Protein AF-A0A7Y5VKE3-F1 (afdb_monomer_lite)

Radius of gyration: 21.81 Å; chains: 1; bounding box: 45×20×77 Å

pLDDT: mean 91.84, std 8.8, range [43.31, 98.31]

Sequence (155 aa):
MPHWQPHRTASRRLGAWESTAAHQRAILLGAAGAVSAVVARRPDLLVIVTPLVVAAVWGHLTRPRVEVTGTARLGDTTLREGSVTGLHVRTTPALPDLHGVVTVARVPWVERKPSSGIAELDDGSATIGLRSTRWGRRRIGTVSIALVSSWGAFR

Secondary structure (DSSP, 8-state):
--------EEEEE-----B-HHHHHHHHHHHHHHHHHHHTT-HHHHHHHHHHHHHHHHHHHT------EEEEEES-SS--TT-EEEEEEEEES--TTEEEEEEE---TTEEEESTT-EEEEBTTEEEEEEEESSSS------EEEEEEETTS-B-

Structure (mmCIF, N/CA/C/O backbone):
data_AF-A0A7Y5VKE3-F1
#
_entry.id   AF-A0A7Y5VKE3-F1
#
loop_
_atom_site.group_PDB
_atom_site.id
_atom_site.type_symbol
_atom_site.label_atom_id
_atom_site.label_alt_id
_atom_site.label_comp_id
_atom_site.label_asym_id
_atom_site.label_entity_id
_atom_site.label_seq_id
_atom_site.pdbx_PDB_ins_code
_atom_site.Cartn_x
_atom_site.Cartn_y
_atom_site.Cartn_z
_atom_site.occupancy
_atom_site.B_iso_or_equiv
_atom_site.auth_seq_id
_atom_site.auth_comp_id
_atom_site.auth_asym_id
_atom_site.auth_atom_id
_atom_site.pdbx_PDB_model_num
ATOM 1 N N . MET A 1 1 ? -5.670 5.089 44.173 1.00 43.31 1 MET A N 1
ATOM 2 C CA . MET A 1 1 ? -5.881 3.694 43.727 1.00 43.31 1 MET A CA 1
ATOM 3 C C . MET A 1 1 ? -5.525 3.603 42.248 1.00 43.31 1 MET A C 1
ATOM 5 O O . MET A 1 1 ? -6.098 4.376 41.486 1.00 43.31 1 MET A O 1
ATOM 9 N N . PRO A 1 2 ? -4.573 2.755 41.826 1.00 46.44 2 PRO A N 1
ATOM 10 C CA . PRO A 1 2 ? -4.268 2.562 40.409 1.00 46.44 2 PRO A CA 1
ATOM 11 C C . PRO A 1 2 ? -5.469 1.892 39.732 1.00 46.44 2 PRO A C 1
ATOM 13 O O . PRO A 1 2 ? -5.921 0.837 40.172 1.00 46.44 2 PRO A O 1
ATOM 16 N N . HIS A 1 3 ? -6.025 2.520 38.701 1.00 55.47 3 HIS A N 1
ATOM 17 C CA . HIS A 1 3 ? -7.101 1.938 37.908 1.00 55.47 3 HIS A CA 1
ATOM 18 C C . HIS A 1 3 ? -6.508 0.809 37.058 1.00 55.47 3 HIS A C 1
ATOM 20 O O . HIS A 1 3 ? -5.699 1.038 36.165 1.00 55.47 3 HIS A O 1
ATOM 26 N N . TRP A 1 4 ? -6.879 -0.434 37.349 1.00 56.00 4 TRP A N 1
ATOM 27 C CA . TRP A 1 4 ? -6.536 -1.565 36.495 1.00 56.00 4 TRP A CA 1
ATOM 28 C C . TRP A 1 4 ? -7.368 -1.474 35.210 1.00 56.00 4 TRP A C 1
ATOM 30 O O . TRP A 1 4 ? -8.526 -1.888 35.185 1.00 56.00 4 TRP A O 1
ATOM 40 N N . GLN A 1 5 ? -6.807 -0.887 34.151 1.00 60.19 5 GLN A N 1
ATOM 41 C CA . GLN A 1 5 ? -7.404 -0.907 32.818 1.00 60.19 5 GLN A CA 1
ATOM 42 C C . GLN A 1 5 ? -6.813 -2.081 32.031 1.00 60.19 5 GLN A C 1
ATOM 44 O O . GLN A 1 5 ? -5.641 -2.040 31.650 1.00 60.19 5 GLN A O 1
ATOM 49 N N . PRO A 1 6 ? -7.582 -3.155 31.780 1.00 61.41 6 PRO A N 1
ATOM 50 C CA . PRO A 1 6 ? -7.100 -4.242 30.951 1.00 61.41 6 PRO A CA 1
ATOM 51 C C . PRO A 1 6 ? -6.969 -3.730 29.517 1.00 61.41 6 PRO A C 1
ATOM 53 O O . PRO A 1 6 ? -7.954 -3.618 28.792 1.00 61.41 6 PRO A O 1
ATOM 56 N N . HIS A 1 7 ? -5.752 -3.412 29.098 1.00 70.94 7 HIS A N 1
ATOM 57 C CA . HIS A 1 7 ? -5.449 -3.131 27.703 1.00 70.94 7 HIS A CA 1
ATOM 58 C C . HIS A 1 7 ? -5.276 -4.449 26.959 1.00 70.94 7 HIS A C 1
ATOM 60 O O . HIS A 1 7 ? -4.551 -5.340 27.405 1.00 70.94 7 HIS A O 1
ATOM 66 N N . ARG A 1 8 ? -5.947 -4.593 25.814 1.00 85.81 8 ARG A N 1
ATOM 67 C CA . ARG A 1 8 ? -5.694 -5.729 24.926 1.00 85.81 8 ARG A CA 1
ATOM 68 C C . ARG A 1 8 ? -4.635 -5.339 23.916 1.00 85.81 8 ARG A C 1
ATOM 70 O O . ARG A 1 8 ? -4.881 -4.490 23.062 1.00 85.81 8 ARG A O 1
ATOM 77 N N . THR A 1 9 ? -3.496 -6.008 24.005 1.00 90.12 9 THR A N 1
ATOM 78 C CA . THR A 1 9 ? -2.398 -5.878 23.051 1.00 90.12 9 THR A CA 1
ATOM 79 C C . THR A 1 9 ? -2.273 -7.169 22.254 1.00 90.12 9 THR A C 1
ATOM 81 O O . THR A 1 9 ? -2.347 -8.260 22.816 1.00 90.12 9 THR A O 1
ATOM 84 N N . ALA A 1 10 ? -2.078 -7.045 20.949 1.00 91.75 10 ALA A N 1
ATOM 85 C CA . ALA A 1 10 ? -1.697 -8.131 20.063 1.00 91.75 10 ALA A CA 1
ATOM 86 C C . ALA A 1 10 ? -0.437 -7.713 19.304 1.00 91.75 10 ALA A C 1
ATOM 88 O O . ALA A 1 10 ? -0.379 -6.609 18.768 1.00 91.75 10 ALA A O 1
ATOM 89 N N . SER A 1 11 ? 0.568 -8.580 19.255 1.00 94.31 11 SER A N 1
ATOM 90 C CA . SER A 1 11 ? 1.792 -8.362 18.487 1.00 94.31 11 SER A CA 1
ATOM 91 C C . SER A 1 11 ? 1.993 -9.498 17.494 1.00 94.31 11 SER A C 1
ATOM 93 O O . SER A 1 11 ? 1.650 -10.650 17.764 1.00 94.31 11 SER A O 1
ATOM 95 N N . ARG A 1 12 ? 2.520 -9.174 16.313 1.00 94.25 12 ARG A N 1
ATOM 96 C CA . ARG A 1 12 ? 2.830 -10.158 15.278 1.00 94.25 12 ARG A CA 1
ATOM 97 C C . ARG A 1 12 ? 4.010 -9.690 14.440 1.00 94.25 12 ARG A C 1
ATOM 99 O O . ARG A 1 12 ? 4.055 -8.530 14.037 1.00 94.25 12 ARG A O 1
ATOM 106 N N . ARG A 1 13 ? 4.934 -10.603 14.135 1.00 94.56 13 ARG A N 1
ATOM 107 C CA . ARG A 1 13 ? 5.921 -10.366 13.077 1.00 94.56 13 ARG A CA 1
ATOM 108 C C . ARG A 1 13 ? 5.194 -10.236 11.742 1.00 94.56 13 ARG A C 1
ATOM 110 O O . ARG A 1 13 ? 4.322 -11.051 11.430 1.00 94.56 13 ARG A O 1
ATOM 117 N N . LEU A 1 14 ? 5.514 -9.187 11.003 1.00 91.25 14 LEU A N 1
ATOM 118 C CA . LEU A 1 14 ? 5.071 -9.021 9.629 1.00 91.25 14 LEU A CA 1
ATOM 119 C C . LEU A 1 14 ? 5.85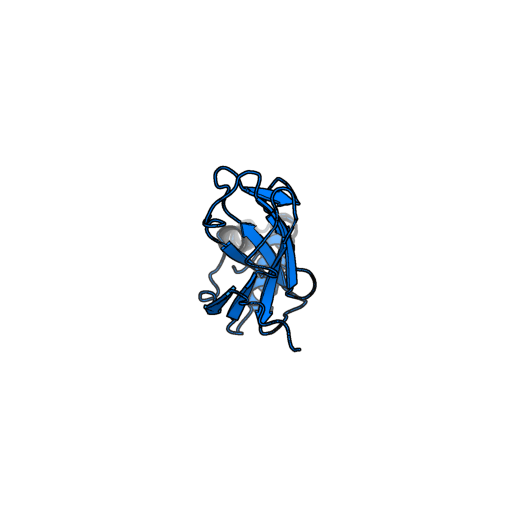7 -10.000 8.745 1.00 91.25 14 LEU A C 1
ATOM 121 O O . LEU A 1 14 ? 6.905 -10.507 9.149 1.00 91.25 14 LEU A O 1
ATOM 125 N N . GLY A 1 15 ? 5.283 -10.350 7.595 1.00 91.00 15 GLY A N 1
ATOM 126 C CA . GLY A 1 15 ? 5.867 -11.331 6.680 1.00 91.00 15 GLY A CA 1
ATOM 127 C C . GLY A 1 15 ? 7.210 -10.887 6.096 1.00 91.00 15 GLY A C 1
ATOM 128 O O . GLY A 1 15 ? 7.702 -9.791 6.363 1.00 91.00 15 GLY A O 1
ATOM 129 N N . ALA A 1 16 ? 7.801 -11.760 5.283 1.00 92.19 16 ALA A N 1
ATOM 130 C CA . ALA A 1 16 ? 8.987 -11.409 4.515 1.00 92.19 16 ALA A CA 1
ATOM 131 C C . ALA A 1 16 ? 8.640 -10.412 3.399 1.00 92.19 16 ALA A C 1
ATOM 133 O O . ALA A 1 16 ? 7.536 -10.432 2.864 1.00 92.19 16 ALA A O 1
ATOM 134 N N . TRP A 1 17 ? 9.618 -9.587 3.025 1.00 94.62 17 TRP A N 1
ATOM 135 C CA . TRP A 1 17 ? 9.489 -8.624 1.935 1.00 94.62 17 TRP A CA 1
ATOM 136 C C . TRP A 1 17 ? 9.422 -9.314 0.573 1.00 94.62 17 TRP A C 1
ATOM 138 O O . TRP A 1 17 ? 10.418 -9.893 0.112 1.00 94.62 17 TRP A O 1
ATOM 148 N N . GLU A 1 18 ? 8.283 -9.174 -0.097 1.00 95.31 18 GLU A N 1
ATOM 149 C CA . GLU A 1 18 ? 8.012 -9.748 -1.413 1.00 95.31 18 GLU A CA 1
ATOM 150 C C . GLU A 1 18 ? 8.002 -8.672 -2.500 1.00 95.31 18 GLU A C 1
ATOM 152 O O . GLU A 1 18 ? 7.501 -7.564 -2.308 1.00 95.31 18 GLU A O 1
ATOM 157 N N . SER A 1 19 ? 8.548 -8.994 -3.677 1.00 96.31 19 SER A N 1
ATOM 158 C CA . SER A 1 19 ? 8.513 -8.086 -4.828 1.00 96.31 19 SER A CA 1
ATOM 159 C C . SER A 1 19 ? 7.079 -7.868 -5.303 1.00 96.31 19 SER A C 1
ATOM 161 O O . SER A 1 19 ? 6.331 -8.832 -5.487 1.00 96.31 19 SER A O 1
ATOM 163 N N . THR A 1 20 ? 6.710 -6.627 -5.597 1.00 96.44 20 THR A N 1
ATOM 164 C CA . THR A 1 20 ? 5.391 -6.331 -6.156 1.00 96.44 20 THR A CA 1
ATOM 165 C C . THR A 1 20 ? 5.326 -6.659 -7.650 1.00 96.44 20 THR A C 1
ATOM 167 O O . THR A 1 20 ? 6.322 -6.616 -8.376 1.00 96.44 20 THR A O 1
ATOM 170 N N . ALA A 1 21 ? 4.116 -6.908 -8.156 1.00 96.88 21 ALA A N 1
ATOM 171 C CA . ALA A 1 21 ? 3.890 -7.070 -9.594 1.00 96.88 21 ALA A CA 1
ATOM 172 C C . ALA A 1 21 ? 4.241 -5.798 -10.394 1.00 96.88 21 ALA A C 1
ATOM 174 O O . ALA A 1 21 ? 4.540 -5.866 -11.584 1.00 96.88 21 ALA A O 1
ATOM 175 N N . ALA A 1 22 ? 4.192 -4.613 -9.773 1.00 95.50 22 ALA A N 1
ATOM 176 C CA . ALA A 1 22 ? 4.647 -3.373 -10.402 1.00 95.50 22 ALA A CA 1
ATOM 177 C C . ALA A 1 22 ? 6.168 -3.384 -10.614 1.00 95.50 22 ALA A C 1
ATOM 179 O O . ALA A 1 22 ? 6.623 -3.091 -11.717 1.00 95.50 22 ALA A O 1
ATOM 180 N N . HIS A 1 23 ? 6.935 -3.817 -9.610 1.00 97.06 23 HIS A N 1
ATOM 181 C CA . HIS A 1 23 ? 8.387 -3.951 -9.714 1.00 97.06 23 HIS A CA 1
ATOM 182 C C . HIS A 1 23 ? 8.802 -4.968 -10.778 1.00 97.06 23 HIS A C 1
ATOM 184 O O . HIS A 1 23 ? 9.652 -4.682 -11.617 1.00 97.06 23 HIS A O 1
ATOM 190 N N . GLN A 1 24 ? 8.147 -6.132 -10.800 1.00 97.81 24 GLN A N 1
ATOM 191 C CA . GLN A 1 24 ? 8.406 -7.163 -11.807 1.00 97.81 24 GLN A CA 1
ATOM 192 C C . GLN A 1 24 ? 8.126 -6.653 -13.225 1.00 97.81 24 GLN A C 1
ATOM 194 O O . GLN A 1 24 ? 8.941 -6.854 -14.123 1.00 97.81 24 GLN A O 1
ATOM 199 N N . ARG A 1 25 ? 7.017 -5.930 -13.431 1.00 97.88 25 ARG A N 1
ATOM 200 C CA . ARG A 1 25 ? 6.716 -5.295 -14.723 1.00 97.88 25 ARG A CA 1
ATOM 201 C C . ARG A 1 25 ? 7.752 -4.241 -15.102 1.00 97.88 25 ARG A C 1
ATOM 203 O O . ARG A 1 25 ? 8.155 -4.212 -16.258 1.00 97.88 25 ARG A O 1
ATOM 210 N N . ALA A 1 26 ? 8.209 -3.418 -14.157 1.00 97.19 26 ALA A N 1
ATOM 211 C CA . ALA A 1 26 ? 9.253 -2.427 -14.413 1.00 97.19 26 ALA A CA 1
ATOM 212 C C . ALA A 1 26 ? 10.568 -3.084 -14.860 1.00 97.19 26 ALA A C 1
ATOM 214 O O . ALA A 1 26 ? 11.167 -2.636 -15.833 1.00 97.19 26 ALA A O 1
ATOM 215 N N . ILE A 1 27 ? 10.970 -4.188 -14.219 1.00 97.94 27 ILE A N 1
ATOM 216 C CA . ILE A 1 27 ? 12.153 -4.967 -14.611 1.00 97.94 27 ILE A CA 1
ATOM 217 C C . ILE A 1 27 ? 11.982 -5.544 -16.020 1.00 97.94 27 ILE A C 1
ATOM 219 O O . ILE A 1 27 ? 12.844 -5.343 -16.873 1.00 97.94 27 ILE A O 1
ATOM 223 N N . LEU A 1 28 ? 10.874 -6.246 -16.277 1.00 98.31 28 LEU A N 1
ATOM 224 C CA . LEU A 1 28 ? 10.653 -6.938 -17.550 1.00 98.31 28 LEU A CA 1
ATOM 225 C C . LEU A 1 28 ? 10.540 -5.963 -18.724 1.00 98.31 28 LEU A C 1
ATOM 227 O O . LEU A 1 28 ? 11.212 -6.143 -19.737 1.00 98.31 28 LEU A O 1
ATOM 231 N N . LEU A 1 29 ? 9.727 -4.913 -18.583 1.00 98.06 29 LEU A N 1
ATOM 232 C CA . LEU A 1 29 ? 9.559 -3.890 -19.617 1.00 98.06 29 LEU A CA 1
ATOM 233 C C . LEU A 1 29 ? 10.835 -3.057 -19.792 1.00 98.06 29 LEU A C 1
ATOM 235 O O . LEU A 1 29 ? 11.203 -2.742 -20.921 1.00 98.06 29 LEU A O 1
ATOM 239 N N . GLY A 1 30 ? 11.535 -2.763 -18.691 1.00 97.25 30 GLY A N 1
ATOM 240 C CA . GLY A 1 30 ? 12.844 -2.115 -18.684 1.00 97.25 30 GLY A CA 1
ATOM 241 C C . GLY A 1 30 ? 13.876 -2.881 -19.513 1.00 97.25 30 GLY A C 1
ATOM 242 O O . GLY A 1 30 ? 14.476 -2.343 -20.442 1.00 97.25 30 GLY A O 1
ATOM 243 N N . ALA A 1 31 ? 14.047 -4.168 -19.211 1.00 97.75 31 ALA A N 1
ATOM 244 C CA . ALA A 1 31 ? 15.000 -5.032 -19.896 1.00 97.75 31 ALA A CA 1
ATOM 245 C C . ALA A 1 31 ? 14.623 -5.256 -21.369 1.00 97.75 31 ALA A C 1
ATOM 247 O O . ALA A 1 31 ? 15.456 -5.063 -22.254 1.00 97.75 31 ALA A O 1
ATOM 248 N N . ALA A 1 32 ? 13.363 -5.608 -21.649 1.00 98.12 32 ALA A N 1
ATOM 249 C CA . ALA A 1 32 ? 12.894 -5.852 -23.012 1.00 98.12 32 ALA A CA 1
ATOM 250 C C . ALA A 1 32 ? 13.006 -4.598 -23.891 1.00 98.12 32 ALA A C 1
ATOM 252 O O . ALA A 1 32 ? 13.439 -4.676 -25.044 1.00 98.12 32 ALA A O 1
ATOM 253 N N . GLY A 1 33 ? 12.663 -3.432 -23.340 1.00 97.44 33 GLY A N 1
ATOM 254 C CA . GLY A 1 33 ? 12.777 -2.156 -24.032 1.00 97.44 33 GLY A CA 1
ATOM 255 C C . GLY A 1 33 ? 14.229 -1.769 -24.325 1.00 97.44 33 GLY A C 1
ATOM 256 O O . GLY A 1 33 ? 14.532 -1.369 -25.447 1.00 97.44 33 GLY A O 1
ATOM 257 N N . ALA A 1 34 ? 15.144 -1.968 -23.370 1.00 96.81 34 ALA A N 1
ATOM 258 C CA . ALA A 1 34 ? 16.571 -1.717 -23.576 1.00 96.81 34 ALA A CA 1
ATOM 259 C C . ALA A 1 34 ? 17.173 -2.629 -24.660 1.00 96.81 34 ALA A C 1
ATOM 261 O O . ALA A 1 34 ? 17.871 -2.148 -25.553 1.00 96.81 34 ALA A O 1
ATOM 262 N N . VAL A 1 35 ? 16.853 -3.929 -24.640 1.00 98.06 35 VAL A N 1
ATOM 263 C CA . VAL A 1 35 ? 17.278 -4.876 -25.689 1.00 98.06 35 VAL A CA 1
ATOM 264 C C . VAL A 1 35 ? 16.736 -4.448 -27.054 1.00 98.06 35 VAL A C 1
ATOM 266 O O . VAL A 1 35 ? 17.486 -4.396 -28.029 1.00 98.06 35 VAL A O 1
ATOM 269 N N . SER A 1 36 ? 15.456 -4.073 -27.120 1.00 97.19 36 SER A N 1
ATOM 270 C CA . SER A 1 36 ? 14.818 -3.612 -28.358 1.00 97.19 36 SER A CA 1
ATOM 271 C C . SER A 1 36 ? 15.478 -2.344 -28.910 1.00 97.19 36 SER A C 1
ATOM 273 O O . SER A 1 36 ? 15.698 -2.253 -30.116 1.00 97.19 36 SER A O 1
ATOM 275 N N . ALA A 1 37 ? 15.855 -1.396 -28.045 1.00 96.62 37 ALA A N 1
ATOM 276 C CA . ALA A 1 37 ? 16.563 -0.175 -28.431 1.00 96.62 37 ALA A CA 1
ATOM 277 C C . ALA A 1 37 ? 17.917 -0.472 -29.096 1.00 96.62 37 ALA A C 1
ATOM 279 O O . ALA A 1 37 ? 18.242 0.110 -30.132 1.00 96.62 37 ALA A O 1
ATOM 280 N N . VAL A 1 38 ? 18.683 -1.416 -28.539 1.00 97.19 38 VAL A N 1
ATOM 281 C CA . VAL A 1 38 ? 19.988 -1.827 -29.081 1.00 97.19 38 VAL A CA 1
ATOM 282 C C . VAL A 1 38 ? 19.826 -2.553 -30.418 1.00 97.19 38 VAL A C 1
ATOM 284 O O . VAL A 1 38 ? 20.485 -2.191 -31.392 1.00 97.19 38 VAL A O 1
ATOM 287 N N . VAL A 1 39 ? 18.921 -3.537 -30.494 1.00 98.06 39 VAL A N 1
ATOM 288 C CA . VAL A 1 39 ? 18.691 -4.335 -31.714 1.00 98.06 39 VAL A CA 1
ATOM 289 C C . VAL A 1 39 ? 18.170 -3.465 -32.858 1.00 98.06 39 VAL A C 1
ATOM 291 O O . VAL A 1 39 ? 18.663 -3.563 -33.980 1.00 98.06 39 VAL A O 1
ATOM 294 N N . ALA A 1 40 ? 17.219 -2.573 -32.577 1.00 97.12 40 ALA A N 1
ATOM 295 C CA . ALA A 1 40 ? 16.660 -1.658 -33.569 1.00 97.12 40 ALA A CA 1
ATOM 296 C C . ALA A 1 40 ? 17.565 -0.447 -33.866 1.00 97.12 40 ALA A C 1
ATOM 298 O O . ALA A 1 40 ? 17.230 0.346 -34.744 1.00 97.12 40 ALA A O 1
ATOM 299 N N . ARG A 1 41 ? 18.685 -0.284 -33.139 1.00 95.12 41 ARG A N 1
ATOM 300 C CA . ARG A 1 41 ? 19.577 0.892 -33.189 1.00 95.12 41 ARG A CA 1
ATOM 301 C C . ARG A 1 41 ? 18.816 2.210 -33.003 1.00 95.12 41 ARG A C 1
ATOM 303 O O . ARG A 1 41 ? 19.092 3.207 -33.667 1.00 95.12 41 ARG A O 1
ATOM 310 N N . ARG A 1 42 ? 17.837 2.188 -32.099 1.00 96.69 42 ARG A N 1
ATOM 311 C CA . ARG A 1 42 ? 16.916 3.285 -31.802 1.00 96.69 42 ARG A CA 1
ATOM 312 C C . ARG A 1 42 ? 17.195 3.855 -30.411 1.00 96.69 42 ARG A C 1
ATOM 314 O O . ARG A 1 42 ? 16.647 3.348 -29.430 1.00 96.69 42 ARG A O 1
ATOM 321 N N . PRO A 1 43 ? 18.064 4.878 -30.289 1.00 94.12 43 PRO A N 1
ATOM 322 C CA . PRO A 1 43 ? 18.380 5.479 -28.992 1.00 94.12 43 PRO A CA 1
ATOM 323 C C . PRO A 1 43 ? 17.167 6.173 -28.351 1.00 94.12 43 PRO A C 1
ATOM 325 O O . PRO A 1 43 ? 17.095 6.275 -27.130 1.00 94.12 43 PRO A O 1
ATOM 328 N N . ASP A 1 44 ? 16.182 6.581 -29.151 1.00 95.19 44 ASP A N 1
ATOM 329 C CA . ASP A 1 44 ? 14.889 7.108 -28.707 1.00 95.19 44 ASP A CA 1
ATOM 330 C C . ASP A 1 44 ? 14.131 6.120 -27.805 1.00 95.19 44 ASP A C 1
ATOM 332 O O . ASP A 1 44 ? 13.605 6.513 -26.763 1.00 95.19 44 ASP A O 1
ATOM 336 N N . LEU A 1 45 ? 14.150 4.821 -28.131 1.00 95.00 45 LEU A N 1
ATOM 337 C CA . LEU A 1 45 ? 13.526 3.787 -27.297 1.00 95.00 45 LEU A CA 1
ATOM 338 C C . LEU A 1 45 ? 14.200 3.665 -25.926 1.00 95.00 45 LEU A C 1
ATOM 340 O O . LEU A 1 45 ? 13.531 3.395 -24.928 1.00 95.00 45 LEU A O 1
ATOM 344 N N . LEU A 1 46 ? 15.512 3.893 -25.855 1.00 95.50 46 LEU A N 1
ATOM 345 C CA . LEU A 1 46 ? 16.248 3.835 -24.597 1.00 95.50 46 LEU A CA 1
ATOM 346 C C . LEU A 1 46 ? 15.814 4.966 -23.659 1.00 95.50 46 LEU A C 1
ATOM 348 O O . LEU A 1 46 ? 15.571 4.714 -22.479 1.00 95.50 46 LEU A O 1
ATOM 352 N N . VAL A 1 47 ? 15.621 6.180 -24.185 1.00 96.94 47 VAL A N 1
ATOM 353 C CA . VAL A 1 47 ? 15.102 7.326 -23.414 1.00 96.94 47 VAL A CA 1
ATOM 354 C C . VAL A 1 47 ? 13.712 7.022 -22.848 1.00 96.94 47 VAL A C 1
ATOM 356 O O . VAL A 1 47 ? 13.465 7.264 -21.668 1.00 96.94 47 VAL A O 1
ATOM 359 N N . ILE A 1 48 ? 12.830 6.415 -23.650 1.00 96.81 48 ILE A N 1
ATOM 360 C CA . ILE A 1 48 ? 11.467 6.040 -23.232 1.00 96.81 48 ILE A CA 1
ATOM 361 C C . ILE A 1 48 ? 11.483 5.026 -22.078 1.00 96.81 48 ILE A C 1
ATOM 363 O O . ILE A 1 48 ? 10.668 5.106 -21.161 1.00 96.81 48 ILE A O 1
ATOM 367 N N . VAL A 1 49 ? 12.406 4.066 -22.111 1.00 97.44 49 VAL A N 1
ATOM 368 C CA . VAL A 1 49 ? 12.443 2.942 -21.161 1.00 97.44 49 VAL A CA 1
ATOM 369 C C . VAL A 1 49 ? 13.255 3.270 -19.899 1.00 97.44 49 VAL A C 1
ATOM 371 O O . VAL A 1 49 ? 13.049 2.661 -18.847 1.00 97.44 49 VAL A O 1
ATOM 374 N N . THR A 1 50 ? 14.121 4.283 -19.967 1.00 97.38 50 THR A N 1
ATOM 375 C CA . THR A 1 50 ? 14.955 4.778 -18.860 1.00 97.38 50 THR A CA 1
ATOM 376 C C . THR A 1 50 ? 14.222 4.899 -17.513 1.00 97.38 50 THR A C 1
ATOM 378 O O . THR A 1 50 ? 14.729 4.337 -16.542 1.00 97.38 50 THR A O 1
ATOM 381 N N . PRO A 1 51 ? 13.044 5.548 -17.381 1.00 97.00 51 PRO A N 1
ATOM 382 C CA . PRO A 1 51 ? 12.376 5.679 -16.082 1.00 97.00 51 PRO A CA 1
ATOM 383 C C . PRO A 1 51 ? 12.013 4.330 -15.441 1.00 97.00 51 PRO A C 1
ATOM 385 O O . PRO A 1 51 ? 12.094 4.195 -14.221 1.00 97.00 51 PRO A O 1
ATOM 388 N N . LEU A 1 52 ? 11.671 3.311 -16.240 1.00 96.88 52 LEU A N 1
ATOM 389 C CA . LEU A 1 52 ? 11.394 1.963 -15.731 1.00 96.88 52 LEU A CA 1
ATOM 390 C C . LEU A 1 52 ? 12.666 1.293 -15.215 1.00 96.88 52 LEU A C 1
ATOM 392 O O . LEU A 1 52 ? 12.640 0.667 -14.158 1.00 96.88 52 LEU A O 1
ATOM 396 N N . VAL A 1 53 ? 13.780 1.462 -15.933 1.00 96.75 53 VAL A N 1
ATOM 397 C CA . VAL A 1 53 ? 15.093 0.953 -15.514 1.00 96.75 53 VAL A CA 1
ATOM 398 C C . VAL A 1 53 ? 15.533 1.628 -14.219 1.00 96.75 53 VAL A C 1
ATOM 400 O O . VAL A 1 53 ? 15.933 0.939 -13.287 1.00 96.75 53 VAL A O 1
ATOM 403 N N . VAL A 1 54 ? 15.397 2.953 -14.120 1.00 97.44 54 VAL A N 1
ATOM 404 C CA . VAL A 1 54 ? 15.722 3.707 -12.901 1.00 97.44 54 VAL A CA 1
ATOM 405 C C . VAL A 1 54 ? 14.868 3.229 -11.727 1.00 97.44 54 VAL A C 1
ATOM 407 O O . VAL A 1 54 ? 15.419 2.894 -10.682 1.00 97.44 54 VAL A O 1
ATOM 410 N N . ALA A 1 55 ? 13.547 3.112 -11.898 1.00 95.69 55 ALA A N 1
ATOM 411 C CA . ALA A 1 55 ? 12.654 2.625 -10.845 1.00 95.69 55 ALA A CA 1
ATOM 412 C C . ALA A 1 55 ? 12.967 1.175 -10.427 1.00 95.69 55 ALA A C 1
ATOM 414 O O . ALA A 1 55 ? 12.928 0.847 -9.240 1.00 95.69 55 ALA A O 1
ATOM 415 N N . ALA A 1 56 ? 13.305 0.303 -11.381 1.00 96.00 56 ALA A N 1
ATOM 416 C CA . ALA A 1 56 ? 13.692 -1.079 -11.112 1.00 96.00 56 ALA A CA 1
ATOM 417 C C . ALA A 1 56 ? 15.020 -1.163 -10.342 1.00 96.00 56 ALA A C 1
ATOM 419 O O . ALA A 1 56 ? 15.100 -1.843 -9.321 1.00 96.00 56 ALA A O 1
ATOM 420 N N . VAL A 1 57 ? 16.050 -0.446 -10.793 1.00 96.88 57 VAL A N 1
ATOM 421 C CA . VAL A 1 57 ? 17.366 -0.431 -10.141 1.00 96.88 57 VAL A CA 1
ATOM 422 C C . VAL A 1 57 ? 17.254 0.173 -8.748 1.00 96.88 57 VAL A C 1
ATOM 424 O O . VAL A 1 57 ? 17.662 -0.454 -7.772 1.00 96.88 57 VAL A O 1
ATOM 427 N N . TRP A 1 58 ? 16.654 1.356 -8.634 1.00 96.44 58 TRP A N 1
ATOM 428 C CA . TRP A 1 58 ? 16.573 2.055 -7.360 1.00 96.44 58 TRP A CA 1
ATOM 429 C C . TRP A 1 58 ? 15.694 1.307 -6.360 1.00 96.44 58 TRP A C 1
ATOM 431 O O . TRP A 1 58 ? 16.117 1.083 -5.229 1.00 96.44 58 TRP A O 1
ATOM 441 N N . GLY A 1 59 ? 14.535 0.804 -6.798 1.00 94.62 59 GLY A N 1
ATOM 442 C CA . GLY A 1 59 ? 13.661 -0.013 -5.961 1.00 94.62 59 GLY A CA 1
ATOM 443 C C . GLY A 1 59 ? 14.354 -1.266 -5.420 1.00 94.62 59 GLY A C 1
ATOM 444 O O . GLY A 1 59 ? 14.119 -1.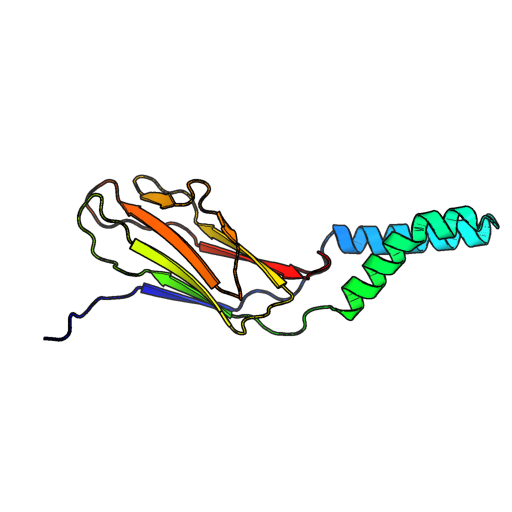638 -4.271 1.00 94.62 59 GLY A O 1
ATOM 445 N N . HIS A 1 60 ? 15.237 -1.888 -6.210 1.00 95.38 60 HIS A N 1
ATOM 446 C CA . HIS A 1 60 ? 16.029 -3.040 -5.778 1.00 95.38 60 HIS A CA 1
ATOM 447 C C . HIS A 1 60 ? 17.146 -2.658 -4.794 1.00 95.38 60 HIS A C 1
ATOM 449 O O . HIS A 1 60 ? 17.341 -3.340 -3.785 1.00 95.38 60 HIS A O 1
ATOM 455 N N . LEU A 1 61 ? 17.865 -1.561 -5.057 1.00 95.25 61 LEU A N 1
ATOM 456 C CA . LEU A 1 61 ? 18.925 -1.063 -4.176 1.00 95.25 61 LEU A CA 1
ATOM 457 C C . LEU A 1 61 ? 18.373 -0.686 -2.796 1.00 95.25 61 LEU A C 1
ATOM 459 O O . LEU A 1 61 ? 18.951 -1.070 -1.778 1.00 95.25 61 LEU A O 1
ATOM 463 N N . THR A 1 62 ? 17.210 -0.032 -2.755 1.00 92.88 62 THR A N 1
ATOM 464 C CA . THR A 1 62 ? 16.525 0.364 -1.517 1.00 92.88 62 THR A CA 1
ATOM 465 C C . THR A 1 62 ? 15.622 -0.736 -0.949 1.00 92.88 62 THR A C 1
ATOM 467 O O . THR A 1 62 ? 14.678 -0.441 -0.215 1.00 92.88 62 THR A O 1
ATOM 470 N N . ARG A 1 63 ? 15.859 -2.013 -1.290 1.00 92.56 63 ARG A N 1
ATOM 471 C CA . ARG A 1 63 ? 15.073 -3.133 -0.756 1.00 92.56 63 ARG A CA 1
ATOM 472 C C . ARG A 1 63 ? 15.159 -3.162 0.779 1.00 92.56 63 ARG A C 1
ATOM 474 O O . ARG A 1 63 ? 16.267 -3.307 1.311 1.00 92.56 63 ARG A O 1
ATOM 481 N N . PRO A 1 64 ? 14.020 -3.128 1.495 1.00 91.81 64 PRO A N 1
ATOM 482 C CA . PRO A 1 64 ? 14.009 -3.312 2.940 1.00 91.81 64 PRO A CA 1
ATOM 483 C C . PRO A 1 64 ? 14.503 -4.716 3.315 1.00 91.81 64 PRO A C 1
ATOM 485 O O . PRO A 1 64 ? 14.095 -5.715 2.722 1.00 91.81 64 PRO A O 1
ATOM 488 N N . ARG A 1 65 ? 15.402 -4.798 4.299 1.00 90.69 65 ARG A N 1
ATOM 489 C CA . ARG A 1 65 ? 15.979 -6.068 4.793 1.00 90.69 65 ARG A CA 1
ATOM 490 C C . ARG A 1 65 ? 15.684 -6.331 6.269 1.00 90.69 65 ARG A C 1
ATOM 492 O O . ARG A 1 65 ? 16.175 -7.301 6.831 1.00 90.69 65 ARG A O 1
ATOM 499 N N . VAL A 1 66 ? 14.908 -5.454 6.894 1.00 90.94 66 VAL A N 1
ATOM 500 C CA . VAL A 1 66 ? 14.638 -5.479 8.331 1.00 90.94 66 VAL A CA 1
ATOM 501 C C . VAL A 1 66 ? 13.327 -6.216 8.589 1.00 90.94 66 VAL A C 1
ATOM 503 O O . VAL A 1 66 ? 12.331 -5.972 7.903 1.00 90.94 66 VAL A O 1
ATOM 506 N N . GLU A 1 67 ? 13.330 -7.112 9.577 1.00 93.12 67 GLU A N 1
ATOM 507 C CA . GLU A 1 67 ? 12.104 -7.716 10.100 1.00 93.12 67 GLU A CA 1
ATOM 508 C C . GLU A 1 67 ? 11.302 -6.671 10.875 1.00 93.12 67 GLU A C 1
ATOM 510 O O . GLU A 1 67 ? 11.833 -5.982 11.747 1.00 93.12 67 GLU A O 1
ATOM 515 N N . VAL A 1 68 ? 10.005 -6.580 10.586 1.00 94.50 68 VAL A N 1
ATOM 516 C CA . VAL A 1 68 ? 9.116 -5.618 11.239 1.00 94.50 68 VAL A CA 1
ATOM 517 C C . VAL A 1 68 ? 8.089 -6.360 12.077 1.00 94.50 68 VAL A C 1
ATOM 519 O O . VAL A 1 68 ? 7.471 -7.320 11.629 1.00 94.50 68 VAL A O 1
ATOM 522 N N . THR A 1 69 ? 7.874 -5.910 13.307 1.00 96.06 69 THR A N 1
ATOM 523 C CA . THR A 1 69 ? 6.813 -6.409 14.183 1.00 96.06 69 THR A CA 1
ATOM 524 C C . THR A 1 69 ? 5.709 -5.370 14.285 1.00 96.06 69 THR A C 1
ATOM 526 O O . THR A 1 69 ? 5.951 -4.248 14.714 1.00 96.06 69 THR A O 1
ATOM 529 N N . GLY A 1 70 ? 4.487 -5.744 13.918 1.00 95.62 70 GLY A N 1
ATOM 530 C CA . GLY A 1 70 ? 3.294 -4.936 14.130 1.00 95.62 70 GLY A CA 1
ATOM 531 C C . GLY A 1 70 ? 2.694 -5.205 15.506 1.00 95.62 70 GLY A C 1
ATOM 532 O O . GLY A 1 70 ? 2.512 -6.355 15.906 1.00 95.62 70 GLY A O 1
ATOM 533 N N . THR A 1 71 ? 2.361 -4.149 16.232 1.00 96.06 71 THR A N 1
ATOM 534 C CA . THR A 1 71 ? 1.694 -4.204 17.532 1.00 96.06 71 THR A CA 1
ATOM 535 C C . THR A 1 71 ? 0.407 -3.399 17.464 1.00 96.06 71 THR A C 1
ATOM 537 O O . THR A 1 71 ? 0.400 -2.275 16.980 1.00 96.06 71 THR A O 1
ATOM 540 N N . ALA A 1 72 ? -0.696 -3.981 17.917 1.00 95.25 72 ALA A N 1
ATOM 541 C CA . ALA A 1 72 ? -1.999 -3.344 17.990 1.00 95.25 72 ALA A CA 1
ATOM 542 C C . ALA A 1 72 ? -2.457 -3.351 19.447 1.00 95.25 72 ALA A C 1
ATOM 544 O O . ALA A 1 72 ? -2.587 -4.409 20.063 1.00 95.25 72 ALA A O 1
ATOM 545 N N . ARG A 1 73 ? -2.696 -2.168 20.001 1.00 94.25 73 ARG A N 1
ATOM 546 C CA . ARG A 1 73 ? -3.132 -1.949 21.374 1.00 94.25 73 ARG A CA 1
ATOM 547 C C . ARG A 1 73 ? -4.476 -1.248 21.358 1.00 94.25 73 ARG A C 1
ATOM 549 O O . ARG A 1 73 ? -4.599 -0.128 20.867 1.00 94.25 73 ARG A O 1
ATOM 556 N N . LEU A 1 74 ? -5.478 -1.895 21.931 1.00 92.81 74 LEU A N 1
ATOM 557 C CA . LEU A 1 74 ? -6.727 -1.223 22.242 1.00 92.81 74 LEU A CA 1
ATOM 558 C C . LEU A 1 74 ? -6.549 -0.411 23.527 1.00 92.81 74 LEU A C 1
ATOM 560 O O . LEU A 1 74 ? -5.965 -0.924 24.484 1.00 92.81 74 LEU A O 1
ATOM 564 N N . GLY A 1 75 ? -7.043 0.828 23.531 1.00 89.62 75 GLY A N 1
ATOM 565 C CA . GLY A 1 75 ? -7.107 1.689 24.709 1.00 89.62 75 GLY A CA 1
ATOM 566 C C . GLY A 1 75 ? -8.027 1.102 25.780 1.00 89.62 75 GLY A C 1
ATOM 567 O O . GLY A 1 75 ? -7.755 0.039 26.343 1.00 89.62 75 GLY A O 1
ATOM 568 N N . ASP A 1 76 ? -9.133 1.775 26.066 1.00 89.00 76 ASP A N 1
ATOM 569 C CA . ASP A 1 76 ? -10.125 1.257 27.002 1.00 89.00 76 ASP A CA 1
ATOM 570 C C . ASP A 1 76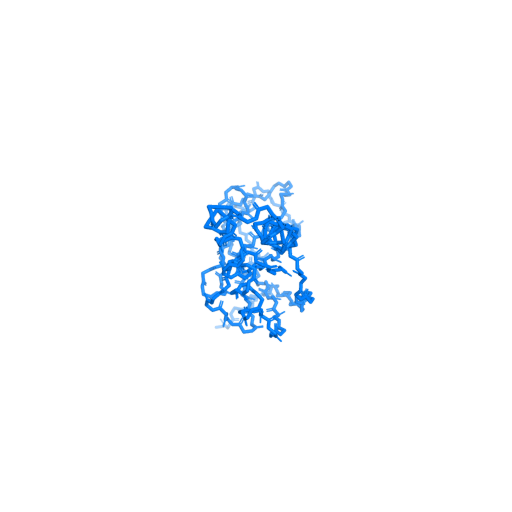 ? -10.888 0.078 26.385 1.00 89.00 76 ASP A C 1
ATOM 572 O O . ASP A 1 76 ? -11.435 0.174 25.282 1.00 89.00 76 ASP A O 1
ATOM 576 N N . THR A 1 77 ? -10.919 -1.050 27.101 1.00 86.00 77 THR A N 1
ATOM 577 C CA . THR A 1 77 ? -11.684 -2.254 26.721 1.00 86.00 77 THR A CA 1
ATOM 578 C C . THR A 1 77 ? -13.092 -2.275 27.315 1.00 86.00 77 THR A C 1
ATOM 580 O O . THR A 1 77 ? -13.946 -3.029 26.847 1.00 86.00 77 THR A O 1
ATOM 583 N N . THR A 1 78 ? -13.343 -1.447 28.329 1.00 86.38 78 THR A N 1
ATOM 584 C CA . THR A 1 78 ? -14.640 -1.259 28.980 1.00 86.38 78 THR A CA 1
ATOM 585 C C . THR A 1 78 ? -15.100 0.169 28.750 1.00 86.38 78 THR A C 1
ATOM 587 O O . THR A 1 78 ? -14.487 1.111 29.244 1.00 86.38 78 THR A O 1
ATOM 590 N N . LEU A 1 79 ? -16.178 0.322 27.990 1.00 86.44 79 LEU A N 1
ATOM 591 C CA . LEU A 1 79 ? -16.676 1.610 27.524 1.00 86.44 79 LEU A CA 1
ATOM 592 C C . LEU A 1 79 ? -18.134 1.772 27.933 1.00 86.44 79 LEU A C 1
ATOM 594 O O . LEU A 1 79 ? -18.883 0.793 27.974 1.00 86.44 79 LEU A O 1
ATOM 598 N N . ARG A 1 80 ? -18.549 3.015 28.179 1.00 84.38 80 ARG A N 1
ATOM 599 C CA . ARG A 1 80 ? -19.975 3.353 28.185 1.00 84.38 80 ARG A CA 1
ATOM 600 C C . ARG A 1 80 ? -20.481 3.371 26.743 1.00 84.38 80 ARG A C 1
ATOM 602 O O . ARG A 1 80 ? -19.714 3.650 25.819 1.00 84.38 80 ARG A O 1
ATOM 609 N N . GLU A 1 81 ? -21.758 3.078 26.534 1.00 79.75 81 GLU A N 1
ATOM 610 C CA . GLU A 1 81 ? -22.366 3.187 25.206 1.00 79.75 81 GLU A CA 1
ATOM 611 C C . GLU A 1 81 ? -22.160 4.594 24.625 1.00 79.75 81 GLU A C 1
ATOM 613 O O . GLU A 1 81 ? -22.206 5.593 25.342 1.00 79.75 81 GLU A O 1
ATOM 618 N N . GLY A 1 82 ? -21.817 4.660 23.335 1.00 80.06 82 GLY A N 1
ATOM 619 C CA . GLY A 1 82 ? -21.478 5.910 22.648 1.00 80.06 82 GLY A CA 1
ATOM 620 C C . GLY A 1 82 ? -20.063 6.448 22.912 1.00 80.06 82 GLY A C 1
ATOM 621 O O . GLY A 1 82 ? -19.603 7.322 22.171 1.00 80.06 82 GLY A O 1
ATOM 622 N N . SER A 1 83 ? -19.330 5.908 23.896 1.00 86.12 83 SER A N 1
ATOM 623 C CA . SER A 1 83 ? -17.930 6.282 24.148 1.00 86.12 83 SER A CA 1
ATOM 624 C C . SER A 1 83 ? -16.992 5.739 23.069 1.00 86.12 83 SER A C 1
ATOM 626 O O . SER A 1 83 ? -17.253 4.712 22.437 1.00 86.12 83 SER A O 1
ATOM 628 N N . VAL A 1 84 ? -15.887 6.453 22.855 1.00 90.94 84 VAL A N 1
ATOM 629 C CA . VAL A 1 84 ? -14.887 6.150 21.827 1.00 90.94 84 VAL A CA 1
ATOM 630 C C . VAL A 1 84 ? -13.624 5.612 22.496 1.00 90.94 84 VAL A C 1
ATOM 632 O O . VAL A 1 84 ? -13.179 6.167 23.493 1.00 90.94 84 VAL A O 1
ATOM 635 N N . THR A 1 85 ? -13.032 4.564 21.929 1.00 93.06 85 THR A N 1
ATOM 636 C CA . THR A 1 85 ? -11.703 4.056 22.293 1.00 93.06 85 THR A CA 1
ATOM 637 C C . THR A 1 85 ? -10.761 4.130 21.098 1.00 93.06 85 THR A C 1
ATOM 639 O O . THR A 1 85 ? -11.195 4.035 19.949 1.00 93.06 85 THR A O 1
ATOM 642 N N . GLY A 1 86 ? -9.469 4.305 21.357 1.00 93.88 86 GLY A N 1
ATOM 643 C CA . GLY A 1 86 ? -8.435 4.269 20.329 1.00 93.88 86 GLY A CA 1
ATOM 644 C C . GLY A 1 86 ? -7.911 2.853 20.116 1.00 93.88 86 GLY A C 1
ATOM 645 O O . GLY A 1 86 ? -7.545 2.166 21.071 1.00 93.88 86 GLY A O 1
ATOM 646 N N . LEU A 1 87 ? -7.835 2.416 18.862 1.00 95.38 87 LEU A N 1
ATOM 647 C CA . LEU A 1 87 ? -6.935 1.346 18.455 1.00 95.38 87 LEU A CA 1
ATOM 648 C C . LEU A 1 87 ? -5.627 1.982 17.998 1.00 95.38 87 LEU A C 1
ATOM 650 O O . LEU A 1 87 ? -5.577 2.591 16.932 1.00 95.38 87 LEU A O 1
ATOM 654 N N . HIS A 1 88 ? -4.586 1.815 18.801 1.00 95.94 88 HIS A N 1
ATOM 655 C CA . HIS A 1 88 ? -3.245 2.289 18.499 1.00 95.94 88 HIS A CA 1
ATOM 656 C C . HIS A 1 88 ? -2.445 1.158 17.875 1.00 95.94 88 HIS A C 1
ATOM 658 O O . HIS A 1 88 ? -2.304 0.087 18.465 1.00 95.94 88 HIS A O 1
ATOM 664 N N . VAL A 1 89 ? -1.920 1.388 16.685 1.00 96.25 89 VAL A N 1
ATOM 665 C CA . VAL A 1 89 ? -1.071 0.442 15.975 1.00 96.25 89 VAL A CA 1
ATOM 666 C C . VAL A 1 89 ? 0.315 1.041 15.843 1.00 96.25 89 VAL A C 1
ATOM 668 O O . VAL A 1 89 ? 0.448 2.221 15.539 1.00 96.25 89 VAL A O 1
ATOM 671 N N . ARG A 1 90 ? 1.343 0.232 16.086 1.00 96.25 90 ARG A N 1
ATOM 672 C CA . ARG A 1 90 ? 2.742 0.626 15.946 1.00 96.25 90 ARG A CA 1
ATOM 673 C C . ARG A 1 90 ? 3.565 -0.497 15.338 1.00 96.25 90 ARG A C 1
ATOM 675 O O . ARG A 1 90 ? 3.403 -1.653 15.730 1.00 96.25 90 ARG A O 1
ATOM 682 N N . THR A 1 91 ? 4.469 -0.160 14.435 1.00 95.56 91 THR A N 1
ATOM 683 C CA . THR A 1 91 ? 5.501 -1.053 13.912 1.00 95.56 91 THR A CA 1
ATOM 684 C C . THR A 1 91 ? 6.831 -0.825 14.613 1.00 95.56 91 THR A C 1
ATOM 686 O O . THR A 1 91 ? 7.212 0.310 14.896 1.00 95.56 91 THR A O 1
ATOM 689 N N . THR A 1 92 ? 7.544 -1.916 14.874 1.00 94.75 92 THR A N 1
ATOM 690 C CA . THR A 1 92 ? 8.883 -1.907 15.461 1.00 94.75 92 THR A CA 1
ATOM 691 C C . THR A 1 92 ? 9.829 -2.720 14.570 1.00 94.75 92 THR A C 1
ATOM 693 O O . THR A 1 92 ? 9.552 -3.905 14.361 1.00 94.75 92 THR A O 1
ATOM 696 N N . PRO A 1 93 ? 10.935 -2.137 14.073 1.00 92.44 93 PRO A N 1
ATOM 697 C CA . PRO A 1 93 ? 11.308 -0.726 14.221 1.00 92.44 93 PRO A CA 1
ATOM 698 C C . PRO A 1 93 ? 10.358 0.219 13.462 1.00 92.44 93 PRO A C 1
ATOM 700 O O . PRO A 1 93 ? 9.653 -0.203 12.544 1.00 92.44 93 PRO A O 1
ATOM 703 N N . ALA A 1 94 ? 10.334 1.491 13.868 1.00 87.44 94 ALA A N 1
ATOM 704 C CA . ALA A 1 94 ? 9.755 2.554 13.051 1.00 87.44 94 ALA A CA 1
ATOM 705 C C . ALA A 1 94 ? 10.719 2.820 11.889 1.00 87.44 94 ALA A C 1
ATOM 707 O O . ALA A 1 94 ? 11.920 2.984 12.105 1.00 87.44 94 ALA A O 1
ATOM 708 N N . LEU A 1 95 ? 10.207 2.755 10.664 1.00 86.12 95 LEU A N 1
ATOM 709 C CA . LEU A 1 95 ? 10.996 2.856 9.442 1.00 86.12 95 LEU A CA 1
ATOM 710 C C . LEU A 1 95 ? 10.424 4.018 8.620 1.00 86.12 95 LEU A C 1
ATOM 712 O O . LEU A 1 95 ? 9.361 3.839 8.025 1.00 86.12 95 LEU A O 1
ATOM 716 N N . PRO A 1 96 ? 11.088 5.188 8.602 1.00 81.69 96 PRO A N 1
ATOM 717 C CA . PRO A 1 96 ? 10.542 6.401 7.990 1.00 81.69 96 PRO A CA 1
ATOM 718 C C . PRO A 1 96 ? 10.431 6.304 6.461 1.00 81.69 96 PRO A C 1
ATOM 720 O O . PRO A 1 96 ? 9.571 6.940 5.864 1.00 81.69 96 PRO A O 1
ATOM 723 N N . ASP A 1 97 ? 11.243 5.455 5.824 1.00 86.19 97 ASP A N 1
ATOM 724 C CA . ASP A 1 97 ? 11.270 5.285 4.362 1.00 86.19 97 ASP A CA 1
ATOM 725 C C . ASP A 1 97 ? 10.238 4.266 3.835 1.00 86.19 97 ASP A C 1
ATOM 727 O O . ASP A 1 97 ? 10.336 3.787 2.698 1.00 86.19 97 ASP A O 1
ATOM 731 N N . LEU A 1 98 ? 9.268 3.878 4.669 1.00 89.19 98 LEU A N 1
ATOM 732 C CA . LEU A 1 98 ? 8.202 2.948 4.310 1.00 89.19 98 LEU A CA 1
ATOM 733 C C . LEU A 1 98 ? 6.843 3.633 4.351 1.00 89.19 98 LEU A C 1
ATOM 735 O O . LEU A 1 98 ? 6.503 4.325 5.305 1.00 89.19 98 LEU A O 1
ATOM 739 N N . HIS A 1 99 ? 6.016 3.326 3.359 1.00 92.69 99 HIS A N 1
ATOM 740 C CA . HIS A 1 99 ? 4.606 3.682 3.379 1.00 92.69 99 HIS A CA 1
ATOM 741 C C . HIS A 1 99 ? 3.817 2.539 4.003 1.00 92.69 99 HIS A C 1
ATOM 743 O O . HIS A 1 99 ? 3.906 1.393 3.559 1.00 92.69 99 HIS A O 1
ATOM 749 N N . GLY A 1 100 ? 3.045 2.831 5.046 1.00 93.62 100 GLY A N 1
ATOM 750 C CA . GLY A 1 100 ? 2.266 1.825 5.755 1.00 93.62 100 GLY A CA 1
ATOM 751 C C . GLY A 1 100 ? 0.800 2.200 5.858 1.00 93.62 100 GLY A C 1
ATOM 752 O O . GLY A 1 100 ? 0.447 3.368 5.972 1.00 93.62 100 GLY A O 1
ATOM 753 N N . VAL A 1 101 ? -0.069 1.196 5.852 1.00 95.88 101 VAL A N 1
ATOM 754 C CA . VAL A 1 101 ? -1.506 1.382 6.046 1.00 95.88 101 VAL A CA 1
ATOM 755 C C . VAL A 1 101 ? -2.030 0.337 7.021 1.00 95.88 101 VAL A C 1
ATOM 757 O O . VAL A 1 101 ? -1.778 -0.862 6.880 1.00 95.88 101 VAL A O 1
ATOM 760 N N . VAL A 1 102 ? -2.805 0.788 8.003 1.00 96.69 102 VAL A N 1
ATOM 761 C CA . VAL A 1 102 ? -3.606 -0.064 8.883 1.00 96.69 102 VAL A CA 1
ATOM 762 C C . VAL A 1 102 ? -5.016 -0.135 8.353 1.00 96.69 102 VAL A C 1
ATOM 764 O O . VAL A 1 102 ? -5.634 0.884 8.053 1.00 96.69 102 VAL A O 1
ATOM 767 N N . THR A 1 103 ? -5.561 -1.342 8.328 1.00 96.81 103 THR A N 1
ATOM 768 C CA . THR A 1 103 ? -6.973 -1.572 8.052 1.00 96.81 103 THR A CA 1
ATOM 769 C C . THR A 1 103 ? -7.615 -2.341 9.197 1.00 96.81 103 THR A C 1
ATOM 771 O O . THR A 1 103 ? -7.040 -3.278 9.752 1.00 96.81 103 THR A O 1
ATOM 774 N N . VAL A 1 104 ? -8.826 -1.940 9.568 1.00 96.12 104 VAL A N 1
ATOM 775 C CA . VAL A 1 104 ? -9.645 -2.619 10.578 1.00 96.12 104 VAL A CA 1
ATOM 776 C C . VAL A 1 104 ? -10.910 -3.100 9.901 1.00 96.12 104 VAL A C 1
ATOM 778 O O . VAL A 1 104 ? -11.625 -2.294 9.308 1.00 96.12 104 VAL A O 1
ATOM 781 N N . ALA A 1 105 ? -11.211 -4.393 9.984 1.00 94.25 105 ALA A N 1
ATOM 782 C CA . ALA A 1 105 ? -12.412 -4.955 9.378 1.00 94.25 105 ALA A CA 1
ATOM 783 C C . ALA A 1 105 ? -13.689 -4.281 9.913 1.00 94.25 105 ALA A C 1
ATOM 785 O O . ALA A 1 105 ? -13.785 -3.920 11.087 1.00 94.25 105 ALA A O 1
ATOM 786 N N . ARG A 1 106 ? -14.699 -4.123 9.052 1.00 93.62 106 ARG A N 1
ATOM 787 C CA . ARG A 1 106 ? -16.019 -3.659 9.488 1.00 93.62 106 ARG A CA 1
ATOM 788 C C . ARG A 1 106 ? -16.716 -4.786 10.244 1.00 93.62 106 ARG A C 1
ATOM 790 O O . ARG A 1 106 ? -16.786 -5.908 9.752 1.00 93.62 106 ARG A O 1
ATOM 797 N N . VAL A 1 107 ? -17.280 -4.466 11.401 1.00 92.00 107 VAL A N 1
ATOM 798 C CA . VAL A 1 107 ? -18.092 -5.395 12.191 1.00 92.00 107 VAL A CA 1
ATOM 799 C C . VAL A 1 107 ? -19.382 -4.706 12.640 1.00 92.00 107 VAL A C 1
ATOM 801 O O . VAL A 1 107 ? -19.386 -3.485 12.821 1.00 92.00 107 VAL A O 1
ATOM 804 N N . PRO A 1 108 ? -20.491 -5.446 12.809 1.00 91.44 108 PRO A N 1
ATOM 805 C CA . PRO A 1 108 ? -21.735 -4.866 13.295 1.00 91.44 108 PRO A CA 1
ATOM 806 C C . PRO A 1 108 ? -21.553 -4.177 14.649 1.00 91.44 108 PRO A C 1
ATOM 808 O O . PRO A 1 108 ? -20.862 -4.696 15.529 1.00 91.44 108 PRO A O 1
ATOM 811 N N . TRP A 1 109 ? -22.241 -3.048 14.826 1.00 90.12 109 TRP A N 1
ATOM 812 C CA . TRP A 1 109 ? -22.299 -2.289 16.082 1.00 90.12 109 TRP A CA 1
ATOM 813 C C . TRP A 1 109 ? -20.978 -1.644 16.531 1.00 90.12 109 TRP A C 1
ATOM 815 O O . TRP A 1 109 ? -20.878 -1.199 17.673 1.00 90.12 109 TRP A O 1
ATOM 825 N N . VAL A 1 110 ? -19.973 -1.587 15.650 1.00 91.94 110 VAL A N 1
ATOM 826 C CA . VAL A 1 110 ? -18.717 -0.865 15.885 1.00 91.94 110 VAL A CA 1
ATOM 827 C C . VAL A 1 110 ? -18.500 0.143 14.762 1.00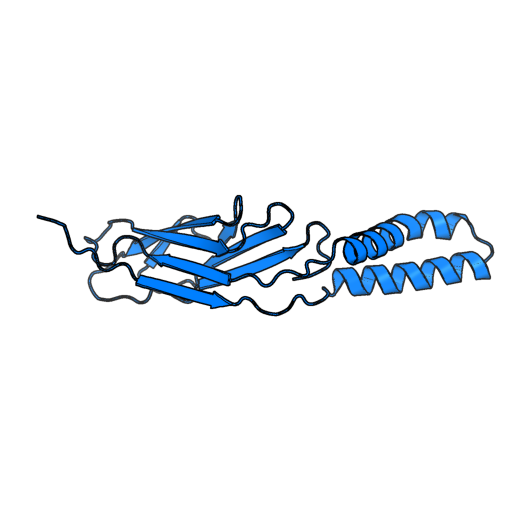 91.94 110 VAL A C 1
ATOM 829 O O . VAL A 1 110 ? -18.206 -0.214 13.619 1.00 91.94 110 VAL A O 1
ATOM 832 N N . GLU A 1 111 ? -18.636 1.419 15.095 1.00 94.06 111 GLU A N 1
ATOM 833 C CA . GLU A 1 111 ? -18.261 2.522 14.218 1.00 94.06 111 GLU A CA 1
ATOM 834 C C . GLU A 1 111 ? -16.748 2.744 14.271 1.00 94.06 111 GLU A C 1
ATOM 836 O O . GLU A 1 111 ? -16.106 2.548 15.305 1.00 94.06 111 GLU A O 1
ATOM 841 N N . ARG A 1 112 ? -16.175 3.160 13.139 1.00 95.25 112 ARG A N 1
ATOM 842 C CA . ARG A 1 112 ? -14.741 3.421 12.972 1.00 95.25 112 ARG A CA 1
ATOM 843 C C . ARG A 1 112 ? -14.549 4.876 12.554 1.00 95.25 112 ARG A C 1
ATOM 845 O O . ARG A 1 112 ? -15.342 5.398 11.770 1.00 95.25 112 ARG A O 1
ATOM 852 N N . LYS A 1 113 ? -13.491 5.514 13.044 1.00 94.38 113 LYS A N 1
ATOM 853 C CA . LYS A 1 113 ? -13.024 6.824 12.593 1.00 94.38 113 LYS A CA 1
ATOM 854 C C . LYS A 1 113 ? -11.542 6.708 12.211 1.00 94.38 113 LYS A C 1
ATOM 856 O O . LYS A 1 113 ? -10.733 6.451 13.102 1.00 94.38 113 LYS A O 1
ATOM 861 N N . PRO A 1 114 ? -11.183 6.884 10.929 1.00 95.00 114 PRO A N 1
ATOM 862 C CA . PRO A 1 114 ? -12.064 7.187 9.792 1.00 95.00 114 PRO A CA 1
ATOM 863 C C . PRO A 1 114 ? -13.042 6.043 9.460 1.00 95.00 114 PRO A C 1
ATOM 865 O O . PRO A 1 114 ? -12.808 4.885 9.804 1.00 95.00 114 PRO A O 1
ATOM 868 N N . SER A 1 115 ? -14.156 6.364 8.790 1.00 93.69 115 SER A N 1
ATOM 869 C CA . SER A 1 115 ? -15.246 5.413 8.486 1.00 93.69 115 SER A CA 1
ATOM 870 C C . SER A 1 115 ? -14.839 4.302 7.513 1.00 93.69 115 SER A C 1
ATOM 872 O O . SER A 1 115 ? -15.392 3.194 7.564 1.00 93.69 115 SER A O 1
ATOM 874 N N . SER A 1 116 ? -13.825 4.567 6.682 1.00 94.25 116 SER A N 1
ATOM 875 C CA . SER A 1 116 ? -13.119 3.568 5.873 1.00 94.25 116 SER A CA 1
ATOM 876 C C . SER A 1 116 ? -12.546 2.446 6.751 1.00 94.25 116 SER A C 1
ATOM 878 O O . SER A 1 116 ? -12.561 1.277 6.361 1.00 94.25 116 SER A O 1
ATOM 880 N N . GLY A 1 117 ? -12.140 2.777 7.982 1.00 94.44 117 GLY A N 1
ATOM 881 C CA . GLY A 1 117 ? -11.338 1.931 8.861 1.00 94.44 117 GLY A CA 1
ATOM 882 C C . GLY A 1 117 ? -9.911 1.762 8.358 1.00 94.44 117 GLY A C 1
ATOM 883 O O . GLY A 1 117 ? -9.293 0.747 8.663 1.00 94.44 117 GLY A O 1
ATOM 884 N N . ILE A 1 118 ? -9.439 2.717 7.557 1.00 96.44 118 ILE A N 1
ATOM 885 C CA . ILE A 1 118 ? -8.108 2.752 6.964 1.00 96.44 118 ILE A CA 1
ATOM 886 C C . ILE A 1 118 ? -7.382 3.968 7.532 1.00 96.44 118 ILE A C 1
ATOM 888 O O . ILE A 1 118 ? -7.904 5.074 7.418 1.00 96.44 118 ILE A O 1
ATOM 892 N N . ALA A 1 119 ? -6.212 3.772 8.128 1.00 96.56 119 ALA A N 1
ATOM 893 C CA . ALA A 1 119 ? -5.345 4.853 8.589 1.00 96.56 119 ALA A CA 1
ATOM 894 C C . ALA A 1 119 ? -3.924 4.626 8.075 1.00 96.56 119 ALA A C 1
ATOM 896 O O . ALA A 1 119 ? -3.442 3.494 8.079 1.00 96.56 119 ALA A O 1
ATOM 897 N N . GLU A 1 120 ? -3.272 5.689 7.627 1.00 95.62 120 GLU A N 1
ATOM 898 C CA . GLU A 1 120 ? -1.863 5.658 7.244 1.00 95.62 120 GLU A CA 1
ATOM 899 C C . GLU A 1 120 ? -0.978 5.535 8.491 1.00 95.62 120 GLU A C 1
ATOM 901 O O . GLU A 1 120 ? -1.332 6.041 9.560 1.00 95.62 120 GLU A O 1
ATOM 906 N N . LEU A 1 121 ? 0.138 4.814 8.366 1.00 94.38 121 LEU A N 1
ATOM 907 C CA . LEU A 1 121 ? 1.203 4.816 9.362 1.00 94.38 121 LEU A CA 1
ATOM 908 C C . LEU A 1 121 ? 2.006 6.101 9.212 1.00 94.38 121 LEU A C 1
ATOM 910 O O . LEU A 1 121 ? 2.702 6.274 8.219 1.00 94.38 121 LEU A O 1
ATOM 914 N N . ASP A 1 122 ? 1.955 6.935 10.237 1.00 92.31 122 ASP A N 1
ATOM 915 C CA . ASP A 1 122 ? 2.827 8.084 10.410 1.00 92.31 122 ASP A CA 1
ATOM 916 C C . ASP A 1 122 ? 3.946 7.719 11.393 1.00 92.31 122 ASP A C 1
ATOM 918 O O . ASP A 1 122 ? 3.685 7.280 12.521 1.00 92.31 122 ASP A O 1
ATOM 922 N N . ASP A 1 123 ? 5.188 7.794 10.917 1.00 89.06 123 ASP A N 1
ATOM 923 C CA . ASP A 1 123 ? 6.402 7.365 11.626 1.00 89.06 123 ASP A CA 1
ATOM 924 C C . ASP A 1 123 ? 6.258 5.991 12.322 1.00 89.06 123 ASP A C 1
ATOM 926 O O . ASP A 1 123 ? 6.559 5.772 13.500 1.00 89.06 123 ASP A O 1
ATOM 930 N N . GLY A 1 124 ? 5.691 5.028 11.589 1.00 91.38 124 GLY A N 1
ATOM 931 C CA . GLY A 1 124 ? 5.464 3.678 12.097 1.00 91.38 124 GLY A CA 1
ATOM 932 C C . GLY A 1 124 ? 4.293 3.549 13.075 1.00 91.38 124 GLY A C 1
ATOM 933 O O . GLY A 1 124 ? 4.182 2.522 13.745 1.00 91.38 124 GLY A O 1
ATOM 934 N N . SER A 1 125 ? 3.414 4.545 13.191 1.00 94.75 125 SER A N 1
ATOM 935 C CA . SER A 1 125 ? 2.271 4.516 14.104 1.00 94.75 125 SER A CA 1
ATOM 936 C C . SER A 1 125 ? 0.974 5.008 13.464 1.00 94.75 125 SER A C 1
ATOM 938 O O . SER A 1 125 ? 0.969 5.877 12.608 1.00 94.75 125 SER A O 1
ATOM 940 N N . ALA A 1 126 ? -0.160 4.445 13.868 1.00 95.94 126 ALA A N 1
ATOM 941 C CA . ALA A 1 126 ? -1.473 4.893 13.418 1.00 95.94 126 ALA A CA 1
ATOM 942 C C . ALA A 1 126 ? -2.500 4.721 14.530 1.00 95.94 126 ALA A C 1
ATOM 944 O O . ALA A 1 126 ? -2.410 3.801 15.346 1.00 95.94 126 ALA A O 1
ATOM 945 N N . THR A 1 127 ? -3.517 5.581 14.547 1.00 96.38 127 THR A N 1
ATOM 946 C CA . THR A 1 127 ? -4.637 5.453 15.483 1.00 96.38 127 THR A CA 1
ATOM 947 C C . THR A 1 127 ? -5.960 5.449 14.733 1.00 96.38 127 THR A C 1
ATOM 949 O O . THR A 1 127 ? -6.235 6.338 13.932 1.00 96.38 127 THR A O 1
ATOM 952 N N . ILE A 1 128 ? -6.803 4.459 15.025 1.00 96.31 128 ILE A N 1
ATOM 953 C CA . ILE A 1 128 ? -8.177 4.380 14.523 1.00 96.31 128 ILE A CA 1
ATOM 954 C C . ILE A 1 128 ? -9.123 4.493 15.715 1.00 96.31 128 ILE A C 1
ATOM 956 O O . ILE A 1 128 ? -9.047 3.710 16.661 1.00 96.31 128 ILE A O 1
ATOM 960 N N . GLY A 1 129 ? -10.024 5.471 15.673 1.00 95.50 129 GLY A N 1
ATOM 961 C CA . GLY A 1 129 ? -11.078 5.624 16.668 1.00 95.50 129 GLY A CA 1
ATOM 962 C C . GLY A 1 129 ? -12.162 4.571 16.470 1.00 95.50 129 GLY A C 1
ATOM 963 O O . GLY A 1 129 ? -12.567 4.290 15.343 1.00 95.50 129 GLY A O 1
ATOM 964 N N . LEU A 1 130 ? -12.648 3.997 17.560 1.00 94.56 130 LEU A N 1
ATOM 965 C CA . LEU A 1 130 ? -13.666 2.958 17.562 1.00 94.56 130 LEU A CA 1
ATOM 966 C C . LEU A 1 130 ? -14.767 3.328 18.542 1.00 94.56 130 LEU A C 1
ATOM 968 O O . LEU A 1 130 ? -14.482 3.722 19.669 1.00 94.56 130 LEU A O 1
ATOM 972 N N . ARG A 1 131 ? -16.024 3.161 18.144 1.00 93.06 131 ARG A N 1
ATOM 973 C CA . ARG A 1 131 ? -17.182 3.404 19.009 1.00 93.06 131 ARG A CA 1
ATOM 974 C C . ARG A 1 131 ? -18.111 2.204 18.970 1.00 93.06 131 ARG A C 1
ATOM 976 O O . ARG A 1 131 ? -18.511 1.776 17.893 1.00 93.06 131 ARG A O 1
ATOM 983 N N . SER A 1 132 ? -18.491 1.693 20.140 1.00 90.69 132 SER A N 1
ATOM 984 C CA . SER A 1 132 ? -19.564 0.698 20.235 1.00 90.69 132 SER A CA 1
ATOM 985 C C . SER A 1 132 ? -20.915 1.407 20.246 1.00 90.69 132 SER A C 1
ATOM 987 O O . SER A 1 132 ? -21.146 2.277 21.088 1.00 90.69 132 SER A O 1
ATOM 989 N N . THR A 1 133 ? -21.809 1.029 19.335 1.00 91.19 133 THR A N 1
ATOM 990 C CA . THR A 1 133 ? -23.171 1.590 19.242 1.00 91.19 133 THR A CA 1
ATOM 991 C C . THR A 1 133 ? -24.217 0.753 19.968 1.00 91.19 133 THR A C 1
ATOM 993 O O . THR A 1 133 ? -25.399 1.071 19.926 1.00 91.19 133 THR A O 1
ATOM 996 N N . ARG A 1 134 ? -23.794 -0.341 20.610 1.00 88.56 134 ARG A N 1
ATOM 997 C CA . ARG A 1 134 ? -24.669 -1.214 21.390 1.00 88.56 134 ARG A CA 1
ATOM 998 C C . ARG A 1 134 ? -23.930 -1.803 22.582 1.00 88.56 134 ARG A C 1
ATOM 1000 O O . ARG A 1 134 ? -22.750 -2.152 22.472 1.00 88.56 134 ARG A O 1
ATOM 1007 N N . TRP A 1 135 ? -24.641 -2.001 23.687 1.00 88.81 135 TRP A N 1
ATOM 1008 C CA . TRP A 1 135 ? -24.133 -2.726 24.853 1.00 88.81 135 TRP A CA 1
ATOM 1009 C C . TRP A 1 135 ? -23.711 -4.178 24.550 1.00 88.81 135 TRP A C 1
ATOM 1011 O O . TRP A 1 135 ? -24.215 -4.836 23.628 1.00 88.81 135 TRP A O 1
ATOM 1021 N N . GLY A 1 136 ? -22.791 -4.685 25.376 1.00 88.19 136 GLY A N 1
ATOM 1022 C CA . GLY A 1 136 ? -22.309 -6.069 25.369 1.00 88.19 136 GLY A CA 1
ATOM 1023 C C . GLY A 1 136 ? -20.837 -6.223 24.971 1.00 88.19 136 GLY A C 1
ATOM 1024 O O . GLY A 1 136 ? -20.147 -5.262 24.641 1.00 88.19 136 GLY A O 1
ATOM 1025 N N . ARG A 1 137 ? -20.334 -7.465 24.995 1.00 87.81 137 ARG A N 1
ATOM 1026 C CA . ARG A 1 137 ? -18.963 -7.787 24.561 1.00 87.81 137 ARG A CA 1
ATOM 1027 C C . ARG A 1 137 ? -18.914 -7.909 23.039 1.00 87.81 137 ARG A C 1
ATOM 1029 O O . ARG A 1 137 ? -19.598 -8.754 22.463 1.00 87.81 137 ARG A O 1
ATOM 1036 N N . ARG A 1 138 ? -18.078 -7.098 22.388 1.00 86.19 138 ARG A N 1
ATOM 1037 C CA . ARG A 1 138 ? -17.917 -7.086 20.926 1.00 86.19 138 ARG A CA 1
ATOM 1038 C C . ARG A 1 138 ? -16.477 -7.381 20.524 1.00 86.19 138 ARG A C 1
ATOM 1040 O O . ARG A 1 138 ? -15.532 -6.967 21.189 1.00 86.19 138 ARG A O 1
ATOM 1047 N N . ARG A 1 139 ? -16.320 -8.112 19.419 1.00 86.94 139 ARG A N 1
ATOM 1048 C CA . ARG A 1 139 ? -15.040 -8.214 18.710 1.00 86.94 139 ARG A CA 1
ATOM 1049 C C . ARG A 1 139 ? -14.959 -7.044 17.739 1.00 86.94 139 ARG A C 1
ATOM 1051 O O . ARG A 1 139 ? -15.945 -6.738 17.087 1.00 86.94 139 ARG A O 1
ATOM 1058 N N . ILE A 1 140 ? -13.788 -6.431 17.649 1.00 84.94 140 ILE A N 1
ATOM 1059 C CA . ILE A 1 140 ? -13.544 -5.188 16.898 1.00 84.94 140 ILE A CA 1
ATOM 1060 C C . ILE A 1 140 ? -13.201 -5.478 15.422 1.00 84.94 140 ILE A C 1
ATOM 1062 O O . ILE A 1 140 ? -13.140 -4.580 14.594 1.00 84.94 140 ILE A O 1
ATOM 1066 N N . GLY A 1 141 ? -13.053 -6.760 15.076 1.00 86.94 141 GLY A N 1
ATOM 1067 C CA . GLY A 1 141 ? -12.656 -7.217 13.750 1.00 86.94 141 GLY A CA 1
ATOM 1068 C C . GLY A 1 141 ? -11.161 -7.501 13.662 1.00 86.94 141 GLY A C 1
ATOM 1069 O O . GLY A 1 141 ? -10.420 -7.369 14.638 1.00 86.94 141 GLY A O 1
ATOM 1070 N N . THR A 1 142 ? -10.736 -7.946 12.485 1.00 92.56 142 THR A N 1
ATOM 1071 C CA . THR A 1 142 ? -9.327 -8.198 12.180 1.00 92.56 142 THR A CA 1
ATOM 1072 C C . THR A 1 142 ? -8.617 -6.877 11.914 1.00 92.56 142 THR A C 1
ATOM 1074 O O . THR A 1 142 ? -9.123 -6.046 11.159 1.00 92.56 142 THR A O 1
ATOM 1077 N N . VAL A 1 143 ? -7.443 -6.707 12.517 1.00 94.88 143 VAL A N 1
ATOM 1078 C CA . VAL A 1 143 ? -6.518 -5.609 12.222 1.00 94.88 143 VAL A CA 1
ATOM 1079 C C . VAL A 1 143 ? -5.459 -6.145 11.269 1.00 94.88 143 VAL A C 1
ATOM 1081 O O . VAL A 1 143 ? -4.836 -7.164 11.567 1.00 94.88 143 VAL A O 1
ATOM 1084 N N . SER A 1 144 ? -5.261 -5.472 10.140 1.00 95.50 144 SER A N 1
ATOM 1085 C CA . SER A 1 144 ? -4.217 -5.807 9.169 1.00 95.50 144 SER A CA 1
ATOM 1086 C C . SER A 1 144 ? -3.306 -4.607 8.964 1.00 95.50 144 SER A C 1
ATOM 1088 O O . SER A 1 144 ? -3.779 -3.473 8.911 1.00 95.50 144 SER A O 1
ATOM 1090 N N . ILE A 1 145 ? -2.009 -4.866 8.844 1.00 95.62 145 ILE A N 1
ATOM 1091 C CA . ILE A 1 145 ? -0.978 -3.862 8.586 1.00 95.62 145 ILE A CA 1
ATOM 1092 C C . ILE A 1 145 ? -0.327 -4.259 7.269 1.00 95.62 145 ILE A C 1
ATOM 1094 O O . ILE A 1 145 ? 0.126 -5.396 7.138 1.00 95.62 145 ILE A O 1
ATOM 1098 N N . ALA A 1 146 ? -0.314 -3.346 6.307 1.00 94.94 146 ALA A N 1
ATOM 1099 C CA . ALA A 1 146 ? 0.418 -3.497 5.060 1.00 94.94 146 ALA A CA 1
ATOM 1100 C C . ALA A 1 146 ? 1.522 -2.443 5.025 1.00 94.94 146 ALA A C 1
ATOM 1102 O O . ALA A 1 146 ? 1.257 -1.280 5.323 1.00 94.94 146 ALA A O 1
ATOM 1103 N N . LEU A 1 147 ? 2.738 -2.855 4.679 1.00 95.50 147 L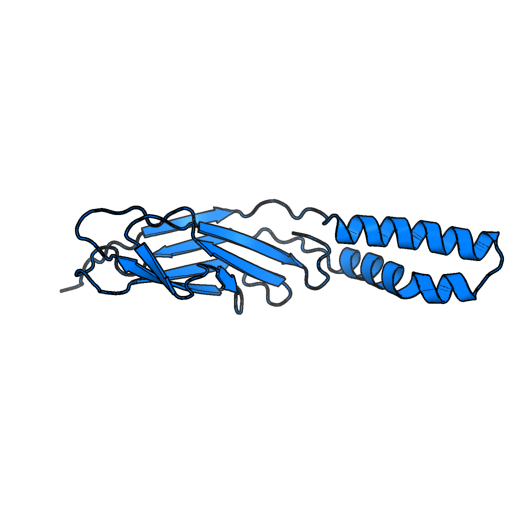EU A N 1
ATOM 1104 C CA . LEU A 1 147 ? 3.872 -1.963 4.471 1.00 95.50 147 LEU A CA 1
ATOM 1105 C C . LEU A 1 147 ? 4.306 -2.063 3.016 1.00 95.50 147 LEU A C 1
ATOM 1107 O O . LEU A 1 147 ? 4.144 -3.103 2.388 1.00 95.50 147 LEU A O 1
ATOM 1111 N N . VAL A 1 148 ? 4.835 -0.976 2.476 1.00 95.31 148 VAL A N 1
ATOM 1112 C CA . VAL A 1 148 ? 5.328 -0.887 1.107 1.00 95.31 148 VAL A CA 1
ATOM 1113 C C . VAL A 1 148 ? 6.597 -0.040 1.118 1.00 95.31 148 VAL A C 1
ATOM 1115 O O . VAL A 1 148 ? 6.675 0.963 1.828 1.00 95.31 148 VAL A O 1
A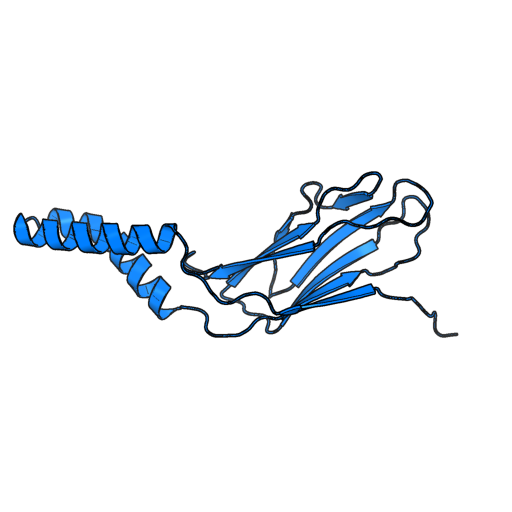TOM 1118 N N . SER A 1 149 ? 7.611 -0.438 0.349 1.00 93.69 149 SER A N 1
ATOM 1119 C CA . SER A 1 149 ? 8.821 0.377 0.195 1.00 93.69 149 SER A CA 1
ATOM 1120 C C . SER A 1 149 ? 8.524 1.709 -0.504 1.00 93.69 149 SER A C 1
ATOM 1122 O O . SER A 1 149 ? 7.573 1.805 -1.278 1.00 93.69 149 SER A O 1
ATOM 1124 N N . SER A 1 150 ? 9.355 2.729 -0.285 1.00 90.12 150 SER A N 1
ATOM 1125 C CA . SER A 1 150 ? 9.212 4.070 -0.884 1.00 90.12 150 SER A CA 1
ATOM 1126 C C . SER A 1 150 ? 8.985 4.084 -2.405 1.00 90.12 150 SER A C 1
ATOM 1128 O O . SER A 1 150 ? 8.250 4.921 -2.918 1.00 90.12 150 SER A O 1
ATOM 1130 N N . TRP A 1 151 ? 9.547 3.117 -3.137 1.00 91.81 151 TRP A N 1
ATOM 1131 C CA . TRP A 1 151 ? 9.388 2.980 -4.595 1.00 91.81 151 TRP A CA 1
ATOM 1132 C C . TRP A 1 151 ? 8.275 2.014 -5.024 1.00 91.81 151 TRP A C 1
ATOM 1134 O O . TRP A 1 151 ? 8.191 1.640 -6.193 1.00 91.81 151 TRP A O 1
ATOM 1144 N N . GLY A 1 152 ? 7.451 1.531 -4.091 1.00 93.00 152 GLY A N 1
ATOM 1145 C CA . GLY A 1 152 ? 6.408 0.544 -4.386 1.00 93.00 152 GLY A CA 1
ATOM 1146 C C . GLY A 1 152 ? 6.952 -0.824 -4.809 1.00 93.00 152 GLY A C 1
ATOM 1147 O O . GLY A 1 152 ? 6.214 -1.644 -5.363 1.00 93.00 152 GLY A O 1
ATOM 1148 N N . ALA A 1 153 ? 8.249 -1.069 -4.604 1.00 95.06 153 ALA A N 1
ATOM 1149 C CA . ALA A 1 153 ? 8.947 -2.218 -5.167 1.00 95.06 153 ALA A CA 1
ATOM 1150 C C . ALA A 1 153 ? 8.730 -3.505 -4.359 1.00 95.06 153 ALA A C 1
ATOM 1152 O O . ALA A 1 153 ? 8.664 -4.594 -4.932 1.00 95.06 153 ALA A O 1
ATOM 1153 N N . PHE A 1 154 ? 8.581 -3.367 -3.040 1.00 95.94 154 PHE A N 1
ATOM 1154 C CA . PHE A 1 154 ? 8.413 -4.468 -2.094 1.00 95.94 154 PHE A CA 1
ATOM 1155 C C . PHE A 1 154 ? 7.252 -4.195 -1.137 1.00 95.94 154 PHE A C 1
ATOM 1157 O O . PHE A 1 154 ? 6.977 -3.032 -0.839 1.00 95.94 154 PHE A O 1
ATOM 1164 N N . ARG A 1 155 ? 6.596 -5.258 -0.664 1.00 94.00 155 ARG A N 1
ATOM 1165 C CA . ARG A 1 155 ? 5.519 -5.227 0.338 1.00 94.00 155 ARG A CA 1
ATOM 1166 C C . ARG A 1 155 ? 5.649 -6.355 1.358 1.00 94.00 155 ARG A C 1
ATOM 1168 O O . ARG A 1 155 ? 6.400 -7.308 1.043 1.00 94.00 155 ARG A O 1
#

Foldseek 3Di:
DDDPFDKDKDKDWDDDKDFDPLLVCLVVQLVVQVVVCVVVVPVVSNVVSVVSVVLNVVLVVQRDPDTKMKMWIWAGQDDDAFDKIKTKIFIPPQDQQKKKKKAFDDDPQKQKVVNRSIFIQDSRMTIIIIGGNDDDRDDRGDIDMDIAGNSNGID